Protein AF-A0A965CZ79-F1 (afdb_monomer_lite)

pLDDT: mean 95.41, std 4.19, range [76.38, 98.88]

Radius of gyration: 17.12 Å; chains: 1; bounding box: 46×36×46 Å

Sequence (162 aa):
MYFPGNYRWSAAFLSMLGTAQWGGTDLGEVHKIGSLLNAAAVKDDAAWFDACSTIAADVRALAQRWDAGCYRFAAAQAYLRACRYYQMAERFRTPKDAAALAAFRTSIECFHRYVALSDVNIEIVEVPYESASLPAYFVRAQNSAARRAPCVVFFDGLDITK

Foldseek 3Di:
DLDPPDPPVVVLLVVQVVCCVVLQAPPVLSVQLSVQCVPDPDNDLQSQLVSLLVSLVVLQVVLVVCVVVVVLQSSLSSLSNSLSSLLRNLQPDPPRDPSSVVSNVSSVVSNVSSCVRDPFVKDFDWDDDDPGTDTDIDGDDPPDPDPDDDDDDDDDDPRDDD

Structure (mmCIF, N/CA/C/O backbone):
data_AF-A0A965CZ79-F1
#
_entry.id   AF-A0A965CZ79-F1
#
loop_
_atom_site.group_PDB
_atom_site.id
_atom_site.type_symbol
_atom_site.label_atom_id
_atom_site.label_alt_id
_atom_site.label_comp_id
_atom_site.label_asym_id
_atom_site.label_entity_id
_atom_site.label_seq_id
_atom_site.pdbx_PDB_ins_code
_atom_site.Cartn_x
_atom_site.Cartn_y
_atom_site.Cartn_z
_atom_site.occupancy
_atom_site.B_iso_or_equiv
_atom_site.auth_seq_id
_atom_site.auth_comp_id
_atom_site.auth_asym_id
_atom_site.auth_atom_id
_atom_site.pdbx_PDB_model_num
ATOM 1 N N . MET A 1 1 ? 20.129 12.335 -4.081 1.00 76.38 1 MET A N 1
ATOM 2 C CA . MET A 1 1 ? 18.944 11.729 -4.733 1.00 76.38 1 MET A CA 1
ATOM 3 C C . MET A 1 1 ? 19.193 10.229 -4.824 1.00 76.38 1 MET A C 1
ATOM 5 O O . MET A 1 1 ? 20.306 9.886 -5.195 1.00 76.38 1 MET A O 1
ATOM 9 N N . TYR A 1 2 ? 18.244 9.361 -4.451 1.00 89.69 2 TYR A N 1
ATOM 10 C CA . TYR A 1 2 ? 18.462 7.898 -4.441 1.00 89.69 2 TYR A CA 1
ATOM 11 C C . TYR A 1 2 ? 18.674 7.315 -5.847 1.00 89.69 2 TYR A C 1
ATOM 13 O O . TYR A 1 2 ? 19.492 6.422 -6.024 1.00 89.69 2 TYR A O 1
ATOM 21 N N . PHE A 1 3 ? 17.994 7.878 -6.846 1.00 92.69 3 PHE A N 1
ATOM 22 C CA . PHE A 1 3 ? 18.132 7.533 -8.259 1.00 92.69 3 PHE A CA 1
ATOM 23 C C . PHE A 1 3 ? 18.487 8.805 -9.046 1.00 92.69 3 PHE A C 1
ATOM 25 O O . PHE A 1 3 ? 17.587 9.558 -9.433 1.00 92.69 3 PHE A O 1
ATOM 32 N N . PRO A 1 4 ? 19.787 9.112 -9.233 1.00 90.12 4 PRO A N 1
ATOM 33 C CA . PRO A 1 4 ? 20.222 10.268 -10.015 1.00 90.12 4 PRO A CA 1
ATOM 34 C C . PRO A 1 4 ? 19.610 10.252 -11.422 1.00 90.12 4 PRO A C 1
ATOM 36 O O . PRO A 1 4 ? 19.571 9.213 -12.072 1.00 90.12 4 PRO A O 1
ATOM 39 N N . GLY A 1 5 ? 19.098 11.396 -11.881 1.00 90.38 5 GLY A N 1
ATOM 40 C CA . GLY A 1 5 ? 18.416 11.509 -13.177 1.00 90.38 5 GLY A CA 1
ATOM 41 C C . GLY A 1 5 ? 16.952 11.047 -13.185 1.00 90.38 5 GLY A C 1
ATOM 42 O O . GLY A 1 5 ? 16.243 11.339 -14.141 1.00 90.38 5 GLY A O 1
ATOM 43 N N . ASN A 1 6 ? 16.459 10.414 -12.113 1.00 91.88 6 ASN A N 1
ATOM 44 C CA . ASN A 1 6 ? 15.052 10.038 -11.973 1.00 91.88 6 ASN A CA 1
ATOM 45 C C . ASN A 1 6 ? 14.460 10.594 -10.666 1.00 91.88 6 ASN A C 1
ATOM 47 O O . ASN A 1 6 ? 14.389 9.934 -9.621 1.00 91.88 6 ASN A O 1
ATOM 51 N N . TYR A 1 7 ? 14.034 11.859 -10.735 1.00 93.56 7 TYR A N 1
ATOM 52 C CA . TYR A 1 7 ? 13.429 12.568 -9.605 1.00 93.56 7 TYR A CA 1
ATOM 53 C C . TYR A 1 7 ? 12.168 11.869 -9.087 1.00 93.56 7 TYR A C 1
ATOM 55 O O . TYR A 1 7 ? 12.024 11.707 -7.877 1.00 93.56 7 TYR A O 1
ATOM 63 N N . ARG A 1 8 ? 11.286 11.407 -9.987 1.00 93.38 8 ARG A N 1
ATOM 64 C CA . ARG A 1 8 ? 10.019 10.750 -9.624 1.00 93.38 8 ARG A CA 1
ATOM 65 C C . ARG A 1 8 ? 10.270 9.518 -8.761 1.00 93.38 8 ARG A C 1
ATOM 67 O O . ARG A 1 8 ? 9.681 9.400 -7.688 1.00 93.38 8 ARG A O 1
ATOM 74 N N . TRP A 1 9 ? 11.194 8.656 -9.179 1.00 95.25 9 TRP A N 1
ATOM 75 C CA . TRP A 1 9 ? 11.585 7.481 -8.400 1.00 95.25 9 TRP A CA 1
ATOM 76 C C . TRP A 1 9 ? 12.183 7.862 -7.061 1.00 95.25 9 TRP A C 1
ATOM 78 O O . TRP A 1 9 ? 11.803 7.309 -6.038 1.00 95.25 9 TRP A O 1
ATOM 88 N N . SER A 1 10 ? 13.089 8.838 -7.044 1.00 96.00 10 SER A N 1
ATOM 89 C CA . SER A 1 10 ? 13.709 9.282 -5.799 1.00 96.00 10 SER A CA 1
ATOM 90 C C . SER A 1 10 ? 12.694 9.844 -4.804 1.00 96.00 10 SER A C 1
ATOM 92 O O . SER A 1 10 ? 12.795 9.555 -3.614 1.00 96.00 10 SER A O 1
ATOM 94 N N . ALA A 1 11 ? 11.711 10.612 -5.275 1.00 95.56 11 ALA A N 1
ATOM 95 C CA . ALA A 1 11 ? 10.638 11.150 -4.448 1.00 95.56 11 ALA A CA 1
ATOM 96 C C . ALA A 1 11 ? 9.725 10.037 -3.907 1.00 95.56 11 ALA A C 1
ATOM 98 O O . ALA A 1 11 ? 9.434 10.012 -2.713 1.00 95.56 11 ALA A O 1
ATOM 99 N N . ALA A 1 12 ? 9.328 9.073 -4.744 1.00 95.94 12 ALA A N 1
ATOM 100 C CA . ALA A 1 12 ? 8.527 7.931 -4.298 1.00 95.94 12 ALA A CA 1
ATOM 101 C C . ALA A 1 12 ? 9.298 7.011 -3.337 1.00 95.94 12 ALA A C 1
ATOM 103 O O . ALA A 1 12 ? 8.742 6.536 -2.350 1.00 95.94 12 ALA A O 1
ATOM 104 N N . PHE A 1 13 ? 10.595 6.812 -3.567 1.00 97.00 13 PHE A N 1
ATOM 105 C CA . PHE A 1 13 ? 11.455 6.033 -2.680 1.00 97.00 13 PHE A CA 1
ATOM 106 C C . PHE A 1 13 ? 11.615 6.705 -1.313 1.00 97.00 13 PHE A C 1
ATOM 108 O O . PHE A 1 13 ? 11.471 6.054 -0.281 1.00 97.00 13 PHE A O 1
ATOM 115 N N . LEU A 1 14 ? 11.822 8.025 -1.293 1.00 96.69 14 LEU A N 1
ATOM 116 C CA . LEU A 1 14 ? 11.801 8.822 -0.064 1.00 96.69 14 LEU A CA 1
ATOM 117 C C . LEU A 1 14 ? 10.446 8.749 0.647 1.00 96.69 14 LEU A C 1
ATOM 119 O O . LEU A 1 14 ? 10.417 8.640 1.869 1.00 96.69 14 LEU A O 1
ATOM 123 N N . SER A 1 15 ? 9.336 8.769 -0.098 1.00 95.19 15 SER A N 1
ATOM 124 C CA . SER A 1 15 ? 7.995 8.601 0.473 1.00 95.19 15 SER A CA 1
ATOM 125 C C . SER A 1 15 ? 7.844 7.246 1.167 1.00 95.19 15 SER A C 1
ATOM 127 O O . SER A 1 15 ? 7.359 7.208 2.295 1.00 95.19 15 SER A O 1
ATOM 129 N N . MET A 1 16 ? 8.313 6.152 0.553 1.00 96.88 16 MET A N 1
ATOM 130 C CA . MET A 1 16 ? 8.338 4.836 1.202 1.00 96.88 16 MET A CA 1
ATOM 131 C C . MET A 1 16 ? 9.158 4.877 2.495 1.00 96.88 16 MET A C 1
ATOM 133 O O . MET A 1 16 ? 8.626 4.578 3.560 1.00 96.88 16 MET A O 1
ATOM 137 N N . LEU A 1 17 ? 10.408 5.348 2.439 1.00 96.81 17 LEU A N 1
ATOM 138 C CA . LEU A 1 17 ? 11.265 5.466 3.626 1.00 96.81 17 LEU A CA 1
ATOM 139 C C . LEU A 1 17 ? 10.609 6.285 4.749 1.00 96.81 17 LEU A C 1
ATOM 141 O O . LEU A 1 17 ? 10.652 5.885 5.911 1.00 96.81 17 LEU A O 1
ATOM 145 N N . GLY A 1 18 ? 9.960 7.401 4.409 1.00 96.19 18 GLY A N 1
ATOM 146 C CA . GLY A 1 18 ? 9.284 8.272 5.372 1.00 96.19 18 GLY A CA 1
ATOM 147 C C . GLY A 1 18 ? 8.112 7.603 6.097 1.00 96.19 18 GLY A C 1
ATOM 148 O O . GLY A 1 18 ? 7.831 7.952 7.246 1.00 96.19 18 GLY A O 1
ATOM 149 N N . THR A 1 19 ? 7.463 6.618 5.469 1.00 95.25 19 THR A N 1
ATOM 150 C CA . THR A 1 19 ? 6.362 5.850 6.075 1.00 95.25 19 THR A CA 1
ATOM 151 C C . THR A 1 19 ? 6.821 4.686 6.953 1.00 95.25 19 THR A C 1
ATOM 153 O O . THR A 1 19 ? 6.003 4.139 7.693 1.00 95.25 19 THR A O 1
ATOM 156 N N . ALA A 1 20 ? 8.110 4.326 6.933 1.00 95.69 20 ALA A N 1
ATOM 157 C CA . ALA A 1 20 ? 8.615 3.171 7.675 1.00 95.69 20 ALA A CA 1
ATOM 158 C C . ALA A 1 20 ? 8.417 3.301 9.193 1.00 95.69 20 ALA A C 1
ATOM 160 O O . ALA A 1 20 ? 7.978 2.362 9.849 1.00 95.69 20 ALA A O 1
ATOM 161 N N . GLN A 1 21 ? 8.643 4.499 9.740 1.00 94.06 21 GLN A N 1
ATOM 162 C CA . GLN A 1 21 ? 8.443 4.791 11.167 1.00 94.06 21 GLN A CA 1
ATOM 163 C C . GLN A 1 21 ? 6.984 4.621 11.636 1.00 94.06 21 GLN A C 1
ATOM 165 O O . GLN A 1 21 ? 6.737 4.454 12.825 1.00 94.06 21 GLN A O 1
ATOM 170 N N . TRP A 1 22 ? 6.026 4.646 10.703 1.00 92.81 22 TRP A N 1
ATOM 171 C CA . TRP A 1 22 ? 4.591 4.503 10.964 1.00 92.81 22 TRP A CA 1
ATOM 172 C C . TRP A 1 22 ? 4.055 3.114 10.582 1.00 92.81 22 TRP A C 1
ATOM 174 O O . TRP A 1 22 ? 2.845 2.909 10.554 1.00 92.81 22 TRP A O 1
ATOM 184 N N . GLY A 1 23 ? 4.934 2.162 10.247 1.00 93.56 23 GLY A N 1
ATOM 185 C CA . GLY A 1 23 ? 4.555 0.801 9.849 1.00 93.56 23 GLY A CA 1
ATOM 186 C C . GLY A 1 23 ? 4.046 0.665 8.409 1.00 93.56 23 GLY A C 1
ATOM 187 O O . GLY A 1 23 ? 3.657 -0.428 8.005 1.00 93.56 23 GLY A O 1
ATOM 188 N N . GLY A 1 24 ? 4.075 1.739 7.609 1.00 94.06 24 GLY A N 1
ATOM 189 C CA . GLY A 1 24 ? 3.645 1.702 6.206 1.00 94.06 24 GLY A CA 1
ATOM 190 C C . GLY A 1 24 ? 4.588 0.911 5.295 1.00 94.06 24 GLY A C 1
ATOM 191 O O . GLY A 1 24 ? 4.167 0.415 4.257 1.00 94.06 24 GLY A O 1
ATOM 192 N N . THR A 1 25 ? 5.853 0.759 5.691 1.00 97.81 25 THR A N 1
ATOM 193 C CA . THR A 1 25 ? 6.885 -0.019 4.987 1.00 97.81 25 THR A CA 1
ATOM 194 C C . THR A 1 25 ? 7.926 -0.536 5.979 1.00 97.81 25 THR A C 1
ATOM 196 O O . THR A 1 25 ? 8.040 -0.005 7.079 1.00 97.81 25 THR A O 1
ATOM 199 N N . ASP A 1 26 ? 8.751 -1.497 5.575 1.00 98.12 26 ASP A N 1
ATOM 200 C CA . ASP A 1 26 ? 9.963 -1.899 6.295 1.00 98.12 26 ASP A CA 1
ATOM 201 C C . ASP A 1 26 ? 11.225 -1.435 5.546 1.00 98.12 26 ASP A C 1
ATOM 203 O O . ASP A 1 26 ? 11.265 -1.430 4.313 1.00 98.12 26 ASP A O 1
ATOM 207 N N . LEU A 1 27 ? 12.272 -1.037 6.277 1.00 97.69 27 LEU A N 1
ATOM 208 C CA . LEU A 1 27 ? 13.508 -0.522 5.671 1.00 97.69 27 LEU A CA 1
ATOM 209 C C . LEU A 1 27 ? 14.260 -1.591 4.867 1.00 97.69 27 LEU A C 1
ATOM 211 O O . LEU A 1 27 ? 14.831 -1.275 3.822 1.00 97.69 27 LEU A O 1
ATOM 215 N N . GLY A 1 28 ? 14.249 -2.845 5.319 1.00 98.06 28 GLY A N 1
ATOM 216 C CA . GLY A 1 28 ? 14.851 -3.965 4.600 1.00 98.06 28 GLY A CA 1
ATOM 217 C C . GLY A 1 28 ? 14.076 -4.307 3.329 1.00 98.06 28 GLY A C 1
ATOM 218 O O . GLY A 1 28 ? 14.678 -4.540 2.282 1.00 98.06 28 GLY A O 1
ATOM 219 N N . GLU A 1 29 ? 12.745 -4.280 3.387 1.00 98.56 29 GLU A N 1
ATOM 220 C CA . GLU A 1 29 ? 11.868 -4.449 2.219 1.00 98.56 29 GLU A CA 1
ATOM 221 C C . GLU A 1 29 ? 12.079 -3.316 1.189 1.00 98.56 29 GLU A C 1
ATOM 223 O O . GLU A 1 29 ? 12.272 -3.590 0.004 1.00 98.56 29 GLU A O 1
ATOM 228 N N . VAL A 1 30 ? 12.163 -2.053 1.624 1.00 98.31 30 VAL A N 1
ATOM 229 C CA . VAL A 1 30 ? 12.466 -0.907 0.739 1.00 98.31 30 VAL A CA 1
ATOM 230 C C . VAL A 1 30 ? 13.884 -0.993 0.163 1.00 98.31 30 VAL A C 1
ATOM 232 O O . VAL A 1 30 ? 14.089 -0.713 -1.020 1.00 98.31 30 VAL A O 1
ATOM 235 N N . HIS A 1 31 ? 14.866 -1.434 0.954 1.00 98.06 31 HIS A N 1
ATOM 236 C CA . HIS A 1 31 ? 16.216 -1.692 0.457 1.00 98.06 31 HIS A CA 1
ATOM 237 C C . HIS A 1 31 ? 16.216 -2.752 -0.655 1.00 98.06 31 HIS A C 1
ATOM 239 O O . HIS A 1 31 ? 16.861 -2.545 -1.682 1.00 98.06 31 HIS A O 1
ATOM 245 N N . LYS A 1 32 ? 15.451 -3.844 -0.506 1.00 98.56 32 LYS A N 1
ATOM 246 C CA . LYS A 1 32 ? 15.302 -4.864 -1.560 1.00 98.56 32 LYS A CA 1
ATOM 247 C C . LYS A 1 32 ? 14.715 -4.280 -2.844 1.00 98.56 32 LYS A C 1
ATOM 249 O O . LYS A 1 32 ? 15.257 -4.559 -3.910 1.00 98.56 32 LYS A O 1
ATOM 254 N N . ILE A 1 33 ? 13.685 -3.428 -2.754 1.00 98.44 33 ILE A N 1
ATOM 255 C CA . ILE A 1 33 ? 13.153 -2.699 -3.923 1.00 98.44 33 ILE A CA 1
ATOM 256 C C . ILE A 1 33 ? 14.275 -1.895 -4.592 1.00 98.44 33 ILE A C 1
ATOM 258 O O . ILE A 1 33 ? 14.487 -2.009 -5.795 1.00 98.44 33 ILE A O 1
ATOM 262 N N . GLY A 1 34 ? 15.039 -1.120 -3.817 1.00 97.69 34 GLY A N 1
ATOM 263 C CA . GLY A 1 34 ? 16.154 -0.328 -4.344 1.00 97.69 34 GLY A CA 1
ATOM 264 C C . GLY A 1 34 ? 17.227 -1.177 -5.032 1.00 97.69 34 GLY A C 1
ATOM 265 O O . GLY A 1 34 ? 17.713 -0.809 -6.101 1.00 97.69 34 GLY A O 1
ATOM 266 N N . SER A 1 35 ? 17.557 -2.337 -4.465 1.00 97.69 35 SER A N 1
ATOM 267 C CA . SER A 1 35 ? 18.509 -3.290 -5.045 1.00 97.69 35 SER A CA 1
ATOM 268 C C . SER A 1 35 ? 18.009 -3.885 -6.365 1.00 97.69 35 SER A C 1
ATOM 270 O O . SER A 1 35 ? 18.780 -3.941 -7.324 1.00 97.69 35 SER A O 1
ATOM 272 N N . LEU A 1 36 ? 16.723 -4.245 -6.461 1.00 97.88 36 LEU A N 1
ATOM 273 C CA . LEU A 1 36 ? 16.098 -4.697 -7.713 1.00 97.88 36 LEU A CA 1
ATOM 274 C C . LEU A 1 36 ? 16.157 -3.608 -8.796 1.00 97.88 36 LEU A C 1
ATOM 276 O O . LEU A 1 36 ? 16.576 -3.875 -9.920 1.00 97.88 36 LEU A O 1
ATOM 280 N N . LEU A 1 37 ? 15.831 -2.360 -8.448 1.00 97.00 37 LEU A N 1
ATOM 281 C CA . LEU A 1 37 ? 15.901 -1.219 -9.374 1.00 97.00 37 LEU A CA 1
ATOM 282 C C . LEU A 1 37 ? 17.331 -0.884 -9.810 1.00 97.00 37 LEU A C 1
ATOM 284 O O . LEU A 1 37 ? 17.571 -0.422 -10.931 1.00 97.00 37 LEU A O 1
ATOM 288 N N . ASN A 1 38 ? 18.306 -1.099 -8.929 1.00 94.69 38 ASN A N 1
ATOM 289 C CA . ASN A 1 38 ? 19.710 -0.909 -9.261 1.00 94.69 38 ASN A CA 1
ATOM 290 C C . ASN A 1 38 ? 20.207 -1.964 -10.248 1.00 94.69 38 ASN A C 1
ATOM 292 O O . ASN A 1 38 ? 20.898 -1.586 -11.194 1.00 94.69 38 ASN A O 1
ATOM 296 N N . ALA A 1 39 ? 19.803 -3.222 -10.059 1.00 95.00 39 ALA A N 1
ATOM 297 C CA . ALA A 1 39 ? 20.146 -4.349 -10.924 1.00 95.00 39 ALA A CA 1
ATOM 298 C C . ALA A 1 39 ? 19.368 -4.384 -12.255 1.00 95.00 39 ALA A C 1
ATOM 300 O O . ALA A 1 39 ? 19.783 -5.083 -13.177 1.00 95.00 39 ALA A O 1
ATOM 301 N N . ALA A 1 40 ? 18.258 -3.648 -12.372 1.00 94.38 40 ALA A N 1
ATOM 302 C CA . ALA A 1 40 ? 17.462 -3.597 -13.594 1.00 94.38 40 ALA A CA 1
ATOM 303 C C . ALA A 1 40 ? 18.284 -3.081 -14.791 1.00 94.38 40 ALA A C 1
ATOM 305 O O . ALA A 1 40 ? 18.899 -2.012 -14.726 1.00 94.38 40 ALA A O 1
ATOM 306 N N . ALA A 1 41 ? 18.256 -3.837 -15.895 1.00 90.12 41 ALA A N 1
ATOM 307 C CA . ALA A 1 41 ? 18.964 -3.495 -17.130 1.00 90.12 41 ALA A CA 1
ATOM 308 C C . ALA A 1 41 ? 18.420 -2.209 -17.773 1.00 90.12 41 ALA A C 1
ATOM 310 O O . ALA A 1 41 ? 19.183 -1.393 -18.286 1.00 90.12 41 ALA A O 1
ATOM 311 N N . VAL A 1 42 ? 17.099 -2.021 -17.703 1.00 91.00 42 VAL A N 1
ATOM 312 C CA . VAL A 1 42 ? 16.398 -0.808 -18.129 1.00 91.00 42 VAL A CA 1
ATOM 313 C C . VAL A 1 42 ? 15.769 -0.173 -16.893 1.00 91.00 42 VAL A C 1
ATOM 315 O O . VAL A 1 42 ? 15.129 -0.855 -16.099 1.00 91.00 42 VAL A O 1
ATOM 318 N N . LYS A 1 43 ? 15.982 1.132 -16.701 1.00 91.62 43 LYS A N 1
ATOM 319 C CA . LYS A 1 43 ? 15.491 1.887 -15.537 1.00 91.62 43 LYS A CA 1
ATOM 320 C C . LYS A 1 43 ? 14.253 2.706 -15.910 1.00 91.62 43 LYS A C 1
ATOM 322 O O . LYS A 1 43 ? 14.295 3.935 -15.904 1.00 91.62 43 LYS A O 1
ATOM 327 N N . ASP A 1 44 ? 13.183 2.009 -16.276 1.00 94.62 44 ASP A N 1
ATOM 328 C CA . ASP A 1 44 ? 11.904 2.576 -16.710 1.00 94.62 44 ASP A CA 1
ATOM 329 C C . ASP A 1 44 ? 10.736 2.178 -15.790 1.00 94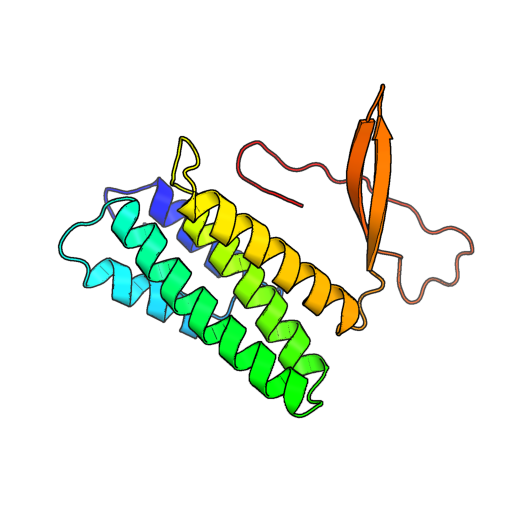.62 44 ASP A C 1
ATOM 331 O O . ASP A 1 44 ? 10.872 1.361 -14.877 1.00 94.62 44 ASP A O 1
ATOM 335 N N . ASP A 1 45 ? 9.563 2.771 -16.005 1.00 95.19 45 ASP A N 1
ATOM 336 C CA . ASP A 1 45 ? 8.403 2.573 -15.127 1.00 95.19 45 ASP A CA 1
ATOM 337 C C . ASP A 1 45 ? 7.917 1.104 -15.070 1.00 95.19 45 ASP A C 1
ATOM 339 O O . ASP A 1 45 ? 7.215 0.735 -14.125 1.00 95.19 45 ASP A O 1
ATOM 343 N N . ALA A 1 46 ? 8.323 0.246 -16.018 1.00 96.44 46 ALA A N 1
ATOM 344 C CA . ALA A 1 46 ? 8.106 -1.198 -15.935 1.00 96.44 46 ALA A CA 1
ATOM 345 C C . ALA A 1 46 ? 9.011 -1.835 -14.870 1.00 96.44 46 ALA A C 1
ATOM 347 O O . ALA A 1 46 ? 8.503 -2.523 -13.987 1.00 96.44 46 ALA A O 1
ATOM 348 N N . ALA A 1 47 ? 10.308 -1.512 -14.859 1.00 97.31 47 ALA A N 1
ATOM 349 C CA . ALA A 1 47 ? 11.219 -1.958 -13.803 1.00 97.31 47 ALA A CA 1
ATOM 350 C C . ALA A 1 47 ? 10.771 -1.497 -12.403 1.00 97.31 47 ALA A C 1
ATOM 352 O O . ALA A 1 47 ? 10.888 -2.253 -11.435 1.00 97.31 47 ALA A O 1
ATOM 353 N N . TRP A 1 48 ? 10.216 -0.283 -12.289 1.00 98.12 48 TRP A N 1
ATOM 354 C CA . TRP A 1 48 ? 9.594 0.192 -11.046 1.00 98.12 48 TRP A CA 1
ATOM 355 C C . TRP A 1 48 ? 8.420 -0.684 -10.612 1.00 98.12 48 TRP A C 1
ATOM 357 O O . TRP A 1 48 ? 8.389 -1.170 -9.476 1.00 98.12 48 TRP A O 1
ATOM 367 N N . PHE A 1 49 ? 7.466 -0.892 -11.521 1.00 98.38 49 PHE A N 1
ATOM 368 C CA . PHE A 1 49 ? 6.287 -1.706 -11.256 1.00 98.38 49 PHE A CA 1
ATOM 369 C C . PHE A 1 49 ? 6.670 -3.125 -10.828 1.00 98.38 49 PHE A C 1
ATOM 371 O O . PHE A 1 49 ? 6.140 -3.615 -9.829 1.00 98.38 49 PHE A O 1
ATOM 378 N N . ASP A 1 50 ? 7.613 -3.756 -11.526 1.00 98.38 50 ASP A N 1
ATOM 379 C CA . ASP A 1 50 ? 8.041 -5.130 -11.262 1.00 98.38 50 ASP A CA 1
ATOM 380 C C . ASP A 1 50 ? 8.749 -5.254 -9.908 1.00 98.38 50 ASP A C 1
ATOM 382 O O . ASP A 1 50 ? 8.423 -6.144 -9.116 1.00 98.38 50 ASP A O 1
ATOM 386 N N . ALA A 1 51 ? 9.669 -4.337 -9.588 1.00 98.62 51 ALA A N 1
ATOM 387 C CA . ALA A 1 51 ? 10.388 -4.348 -8.315 1.00 98.62 51 ALA A CA 1
ATOM 388 C C . ALA A 1 51 ? 9.439 -4.176 -7.119 1.00 98.62 51 ALA A C 1
ATOM 390 O O . ALA A 1 51 ? 9.501 -4.943 -6.154 1.00 98.62 51 ALA A O 1
ATOM 391 N N . CYS A 1 52 ? 8.530 -3.200 -7.185 1.00 98.69 52 CYS A N 1
ATOM 392 C CA . CYS A 1 52 ? 7.541 -2.980 -6.133 1.00 98.69 52 CYS A CA 1
ATOM 393 C C . CYS A 1 52 ? 6.530 -4.133 -6.048 1.00 98.69 52 CYS A C 1
ATOM 395 O O . CYS A 1 52 ? 6.231 -4.577 -4.942 1.00 98.69 52 CYS A O 1
ATOM 397 N N . SER A 1 53 ? 6.037 -4.651 -7.179 1.00 98.75 53 SER A N 1
ATOM 398 C CA . SER A 1 53 ? 5.069 -5.761 -7.207 1.00 98.75 53 SER A CA 1
ATOM 399 C C . SER A 1 53 ? 5.652 -7.056 -6.653 1.00 98.75 53 SER A C 1
ATOM 401 O O . SER A 1 53 ? 4.953 -7.777 -5.944 1.00 98.75 53 SER A O 1
ATOM 403 N N . THR A 1 54 ? 6.930 -7.329 -6.929 1.00 98.75 54 THR A N 1
ATOM 404 C CA . THR A 1 54 ? 7.647 -8.494 -6.388 1.00 98.75 54 THR A CA 1
ATOM 405 C C . THR A 1 54 ? 7.651 -8.450 -4.862 1.00 98.75 54 THR A C 1
ATOM 407 O O . THR A 1 54 ? 7.182 -9.379 -4.207 1.00 98.75 54 THR A O 1
ATOM 410 N N . ILE A 1 55 ? 8.084 -7.326 -4.283 1.00 98.88 55 ILE A N 1
ATOM 411 C CA . ILE A 1 55 ? 8.121 -7.168 -2.825 1.00 98.88 55 ILE A CA 1
ATOM 412 C C . ILE A 1 55 ? 6.708 -7.125 -2.227 1.00 98.88 55 ILE A C 1
ATOM 414 O O . ILE A 1 55 ? 6.471 -7.725 -1.181 1.00 98.88 55 ILE A O 1
ATOM 418 N N . ALA A 1 56 ? 5.739 -6.499 -2.899 1.00 98.88 56 ALA A N 1
ATOM 419 C CA . ALA A 1 56 ? 4.344 -6.501 -2.462 1.00 98.88 56 ALA A CA 1
ATOM 420 C C . ALA A 1 56 ? 3.765 -7.923 -2.369 1.00 98.88 56 ALA A C 1
ATOM 422 O O . ALA A 1 56 ? 3.115 -8.260 -1.377 1.00 98.88 56 ALA A O 1
ATOM 423 N N . ALA A 1 57 ? 4.027 -8.762 -3.376 1.00 98.88 57 ALA A N 1
ATOM 424 C CA . ALA A 1 57 ? 3.570 -10.146 -3.420 1.00 98.88 57 ALA A CA 1
ATOM 425 C C . ALA A 1 57 ? 4.218 -10.999 -2.320 1.00 98.88 57 ALA A C 1
ATOM 427 O O . ALA A 1 57 ? 3.507 -11.721 -1.617 1.00 98.88 57 ALA A O 1
ATOM 428 N N . ASP A 1 58 ? 5.528 -10.862 -2.108 1.00 98.81 58 ASP A N 1
ATOM 429 C CA . ASP A 1 58 ? 6.249 -11.569 -1.043 1.00 98.81 58 ASP A CA 1
ATOM 430 C C . ASP A 1 58 ? 5.702 -11.219 0.348 1.00 98.81 58 ASP A C 1
ATOM 432 O O . ASP A 1 58 ? 5.454 -12.101 1.181 1.00 98.81 58 ASP A O 1
ATOM 436 N N . VAL A 1 59 ? 5.470 -9.927 0.599 1.00 98.88 59 VAL A N 1
ATOM 437 C CA . VAL A 1 59 ? 4.947 -9.435 1.880 1.00 98.88 59 VAL A CA 1
ATOM 438 C C . VAL A 1 59 ? 3.479 -9.829 2.064 1.00 98.88 59 VAL A C 1
ATOM 440 O O . VAL A 1 59 ? 3.092 -10.233 3.162 1.00 98.88 59 VAL A O 1
ATOM 443 N N . ARG A 1 60 ? 2.662 -9.817 1.001 1.00 98.88 60 ARG A N 1
ATOM 444 C CA . ARG A 1 60 ? 1.285 -10.342 1.039 1.00 98.88 60 ARG A CA 1
ATOM 445 C C . ARG A 1 60 ? 1.272 -11.831 1.378 1.00 98.88 60 ARG A C 1
ATOM 447 O O . ARG A 1 60 ? 0.489 -12.249 2.227 1.00 98.88 60 ARG A O 1
ATOM 454 N N . ALA A 1 61 ? 2.146 -12.626 0.764 1.00 98.88 61 ALA A N 1
ATOM 455 C CA . ALA A 1 61 ? 2.253 -14.053 1.055 1.00 98.88 61 ALA A CA 1
ATOM 456 C C . ALA A 1 61 ? 2.687 -14.303 2.509 1.00 98.88 61 ALA A C 1
ATOM 458 O O . ALA A 1 61 ? 2.188 -15.222 3.160 1.00 98.88 61 ALA A O 1
ATOM 459 N N . LEU A 1 62 ? 3.585 -13.475 3.053 1.00 98.62 62 LEU A N 1
ATOM 460 C CA . LEU A 1 62 ? 3.934 -13.503 4.475 1.00 98.62 62 LEU A CA 1
ATOM 461 C C . LEU A 1 62 ? 2.726 -13.182 5.365 1.00 98.62 62 LEU A C 1
ATOM 463 O O . LEU A 1 62 ? 2.477 -13.913 6.325 1.00 98.62 62 LEU A O 1
ATOM 467 N N . ALA A 1 63 ? 1.955 -12.149 5.016 1.00 98.75 63 ALA A N 1
ATOM 468 C CA . ALA A 1 63 ? 0.733 -11.784 5.726 1.00 98.75 63 ALA A CA 1
ATOM 469 C C . ALA A 1 63 ? -0.263 -12.950 5.762 1.00 98.75 63 ALA A C 1
ATOM 471 O O . ALA A 1 63 ? -0.740 -13.311 6.834 1.00 98.75 63 ALA A O 1
ATOM 472 N N . GLN A 1 64 ? -0.503 -13.595 4.618 1.00 98.81 64 GLN A N 1
ATOM 473 C CA . GLN A 1 64 ? -1.397 -14.750 4.493 1.00 98.81 64 GLN A CA 1
ATOM 474 C C . GLN A 1 64 ? -0.948 -15.940 5.348 1.00 98.81 64 GLN A C 1
ATOM 476 O O . GLN A 1 64 ? -1.782 -16.589 5.975 1.00 98.81 64 GLN A O 1
ATOM 481 N N . ARG A 1 65 ? 0.362 -16.218 5.423 1.00 98.75 65 ARG A N 1
ATOM 482 C CA . ARG A 1 65 ? 0.891 -17.280 6.299 1.00 98.75 65 ARG A CA 1
ATOM 483 C C . ARG A 1 65 ? 0.640 -16.981 7.774 1.00 98.75 65 ARG A C 1
ATOM 485 O O . ARG A 1 65 ? 0.237 -17.873 8.515 1.00 98.75 65 ARG A O 1
ATOM 492 N N . TRP A 1 66 ? 0.873 -15.744 8.207 1.00 98.56 66 TRP A N 1
ATOM 493 C CA . TRP A 1 66 ? 0.604 -15.340 9.588 1.00 98.56 66 TRP A CA 1
ATOM 494 C C . TRP A 1 66 ? -0.883 -15.345 9.918 1.00 98.56 66 TRP A C 1
ATOM 496 O O . TRP A 1 66 ? -1.256 -15.762 11.010 1.00 98.56 66 TRP A O 1
ATOM 506 N N . ASP A 1 67 ? -1.715 -14.934 8.969 1.00 98.44 67 ASP A N 1
ATOM 507 C CA . ASP A 1 67 ? -3.169 -14.937 9.085 1.00 98.44 67 ASP A CA 1
ATOM 508 C C . ASP A 1 67 ? -3.697 -16.367 9.278 1.00 98.44 67 ASP A C 1
ATOM 510 O O . ASP A 1 67 ? -4.381 -16.655 10.257 1.00 98.44 67 ASP A O 1
ATOM 514 N N . ALA A 1 68 ? -3.257 -17.300 8.426 1.00 98.38 68 ALA A N 1
ATOM 515 C CA . ALA A 1 68 ? -3.579 -18.723 8.546 1.00 98.38 68 ALA A CA 1
ATOM 516 C C . ALA A 1 68 ? -3.045 -19.360 9.844 1.00 98.38 68 ALA A C 1
ATOM 518 O O . ALA A 1 68 ? -3.642 -20.298 10.364 1.00 98.38 68 ALA A O 1
ATOM 519 N N . GLY A 1 69 ? -1.930 -18.847 10.374 1.00 98.12 69 GLY A N 1
ATOM 520 C CA . GLY A 1 69 ? -1.353 -19.256 11.656 1.00 98.12 69 GLY A CA 1
ATOM 521 C C . GLY A 1 69 ? -1.954 -18.560 12.883 1.00 98.12 69 GLY A C 1
ATOM 522 O O . GLY A 1 69 ? -1.414 -18.715 13.975 1.00 98.12 69 GLY A O 1
ATOM 523 N N . CYS A 1 70 ? -3.024 -17.773 12.728 1.00 96.75 70 CYS A N 1
ATOM 524 C CA . CYS A 1 70 ? -3.669 -17.000 13.798 1.00 96.75 70 CYS A CA 1
ATOM 525 C C . CYS A 1 70 ? -2.761 -15.951 14.480 1.00 96.75 70 CYS A C 1
ATOM 527 O O . CYS A 1 70 ? -3.061 -15.473 15.576 1.00 96.75 70 CYS A O 1
ATOM 529 N N . TYR A 1 71 ? -1.683 -15.515 13.823 1.00 98.19 71 TYR A N 1
ATOM 530 C CA . TYR A 1 71 ? -0.811 -14.432 14.286 1.00 98.19 71 TYR A CA 1
ATOM 531 C C . TYR A 1 71 ? -1.367 -13.067 13.863 1.00 98.19 71 TYR A C 1
ATOM 533 O O . TYR A 1 71 ? -0.763 -12.342 13.067 1.00 98.19 71 TYR A O 1
ATOM 541 N N . ARG A 1 72 ? -2.538 -12.720 14.410 1.00 97.69 72 ARG A N 1
ATOM 542 C CA . ARG A 1 72 ? -3.371 -11.568 14.015 1.00 97.69 72 ARG A CA 1
ATOM 543 C C . ARG A 1 72 ? -2.586 -10.269 13.787 1.00 97.69 72 ARG A C 1
ATOM 545 O O . ARG A 1 72 ? -2.668 -9.697 12.705 1.00 97.69 72 ARG A O 1
ATOM 552 N N . PHE A 1 73 ? -1.805 -9.810 14.768 1.00 97.25 73 PHE A N 1
ATOM 553 C CA . PHE A 1 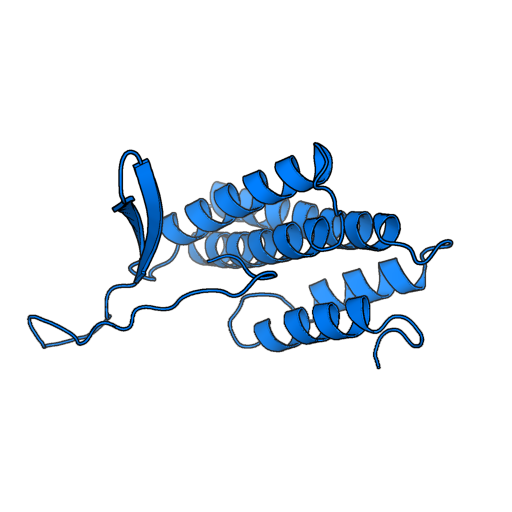73 ? -1.091 -8.528 14.658 1.00 97.25 73 PHE A CA 1
ATOM 554 C C . PHE A 1 73 ? 0.045 -8.548 13.637 1.00 97.25 73 PHE A C 1
ATOM 556 O O . PHE A 1 73 ? 0.228 -7.575 12.907 1.00 97.25 73 PHE A O 1
ATOM 563 N N . ALA A 1 74 ? 0.785 -9.655 13.552 1.00 97.94 74 ALA A N 1
ATOM 564 C CA . ALA A 1 74 ? 1.841 -9.807 12.558 1.00 97.94 74 ALA A CA 1
ATOM 565 C C . ALA A 1 74 ? 1.243 -9.780 11.143 1.00 97.94 74 ALA A C 1
ATOM 567 O O . ALA A 1 74 ? 1.710 -9.028 10.283 1.00 97.94 74 ALA A O 1
ATOM 568 N N . ALA A 1 75 ? 0.154 -10.527 10.934 1.00 98.62 75 ALA A N 1
ATOM 569 C CA . ALA A 1 75 ? -0.598 -10.534 9.685 1.00 98.62 75 ALA A CA 1
ATOM 570 C C . ALA A 1 75 ? -1.096 -9.132 9.314 1.00 98.62 75 ALA A C 1
ATOM 572 O O . ALA A 1 75 ? -0.823 -8.674 8.206 1.00 98.62 75 ALA A O 1
ATOM 573 N N . ALA A 1 76 ? -1.741 -8.420 10.248 1.00 98.50 76 ALA A N 1
ATOM 574 C CA . ALA A 1 76 ? -2.212 -7.052 10.035 1.00 98.50 76 ALA A CA 1
ATOM 575 C C . ALA A 1 76 ? -1.081 -6.142 9.527 1.00 98.50 76 ALA A C 1
ATOM 577 O O . ALA A 1 76 ? -1.209 -5.515 8.476 1.00 98.50 76 ALA A O 1
ATOM 578 N N . GLN A 1 77 ? 0.054 -6.115 10.229 1.00 98.12 77 GLN A N 1
ATOM 579 C CA . GLN A 1 77 ? 1.184 -5.260 9.859 1.00 98.12 77 GLN A CA 1
ATOM 580 C C . GLN A 1 77 ? 1.774 -5.624 8.490 1.00 98.12 77 GLN A C 1
ATOM 582 O O . GLN A 1 77 ? 2.141 -4.730 7.731 1.00 98.12 77 GLN A O 1
ATOM 587 N N . ALA A 1 78 ? 1.854 -6.910 8.131 1.00 98.69 78 ALA A N 1
ATOM 588 C CA . ALA A 1 78 ? 2.290 -7.298 6.787 1.00 98.69 78 ALA A CA 1
ATOM 589 C C . ALA A 1 78 ? 1.279 -6.901 5.703 1.00 98.69 78 ALA A C 1
ATOM 591 O O . ALA A 1 78 ? 1.691 -6.412 4.655 1.00 98.69 78 ALA A O 1
ATOM 592 N N . TYR A 1 79 ? -0.027 -7.029 5.948 1.00 98.88 79 TYR A N 1
ATOM 593 C CA . TYR A 1 79 ? -1.036 -6.558 4.998 1.00 98.88 79 TYR A CA 1
ATOM 594 C C . TYR A 1 79 ? -0.966 -5.041 4.772 1.00 98.88 79 TYR A C 1
ATOM 596 O O . TYR A 1 79 ? -1.084 -4.602 3.628 1.00 98.88 79 TYR A O 1
ATOM 604 N N . LEU A 1 80 ? -0.707 -4.244 5.815 1.00 98.62 80 LEU A N 1
ATOM 605 C CA . LEU A 1 80 ? -0.521 -2.795 5.67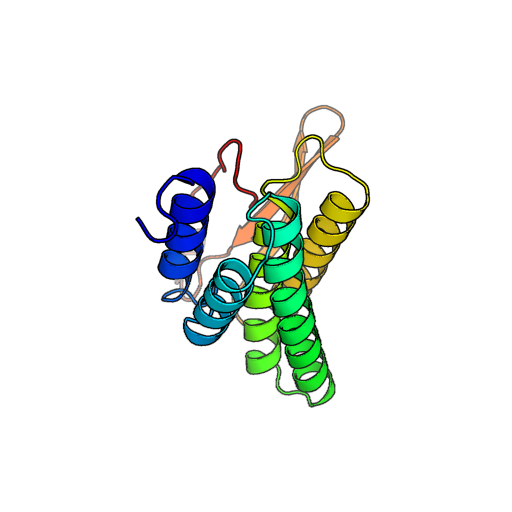5 1.00 98.62 80 LEU A CA 1
ATOM 606 C C . LEU A 1 80 ? 0.665 -2.460 4.756 1.00 98.62 80 LEU A C 1
ATOM 608 O O . LEU A 1 80 ? 0.523 -1.666 3.825 1.00 98.62 80 LEU A O 1
ATOM 612 N N . ARG A 1 81 ? 1.813 -3.116 4.962 1.00 98.69 81 ARG A N 1
ATOM 613 C CA . ARG A 1 81 ? 2.994 -2.927 4.104 1.00 98.69 81 ARG A CA 1
ATOM 614 C C . ARG A 1 81 ? 2.752 -3.407 2.675 1.00 98.69 81 ARG A C 1
ATOM 616 O O . ARG A 1 81 ? 3.064 -2.692 1.726 1.00 98.69 81 ARG A O 1
ATOM 623 N N . ALA A 1 82 ? 2.130 -4.575 2.502 1.00 98.88 82 ALA A N 1
ATOM 624 C CA . ALA A 1 82 ? 1.765 -5.096 1.185 1.00 98.88 82 ALA A CA 1
ATOM 625 C C . ALA A 1 82 ? 0.849 -4.126 0.423 1.00 98.88 82 ALA A C 1
ATOM 627 O O . ALA A 1 82 ? 1.095 -3.858 -0.752 1.00 98.88 82 ALA A O 1
ATOM 628 N N . CYS A 1 83 ? -0.161 -3.551 1.092 1.00 98.69 83 CYS A N 1
ATOM 629 C CA . CYS A 1 83 ? -0.999 -2.492 0.526 1.00 98.69 83 CYS A CA 1
ATOM 630 C C . CYS A 1 83 ? -0.135 -1.346 -0.014 1.00 98.69 83 CYS A C 1
ATOM 632 O O . CYS A 1 83 ? -0.227 -1.007 -1.198 1.00 98.69 83 CYS A O 1
ATOM 634 N N . ARG A 1 84 ? 0.768 -0.810 0.817 1.00 98.12 84 ARG A N 1
ATOM 635 C CA . ARG A 1 84 ? 1.628 0.303 0.417 1.00 98.12 84 ARG A CA 1
ATOM 636 C C . ARG A 1 84 ? 2.502 -0.039 -0.788 1.00 98.12 84 ARG A C 1
ATOM 638 O O . ARG A 1 84 ? 2.612 0.782 -1.696 1.00 98.12 84 ARG A O 1
ATOM 645 N N . TYR A 1 85 ? 3.093 -1.231 -0.844 1.00 98.69 85 TYR A N 1
ATOM 646 C CA . TYR A 1 85 ? 3.932 -1.626 -1.979 1.00 98.69 85 TYR A CA 1
ATOM 647 C C . TYR A 1 85 ? 3.145 -1.830 -3.273 1.00 98.69 85 TYR A C 1
ATOM 649 O O . TYR A 1 85 ? 3.640 -1.445 -4.330 1.00 98.69 85 TYR A O 1
ATOM 657 N N . TYR A 1 86 ? 1.912 -2.343 -3.215 1.00 98.69 86 TYR A N 1
ATOM 658 C CA . TYR A 1 86 ? 1.048 -2.409 -4.398 1.00 98.69 86 TYR A CA 1
ATOM 659 C C . TYR A 1 86 ? 0.639 -1.017 -4.901 1.00 98.69 86 TYR A C 1
ATOM 661 O O . TYR A 1 86 ? 0.671 -0.783 -6.109 1.00 98.69 86 TYR A O 1
ATOM 669 N N . GLN A 1 87 ? 0.331 -0.072 -4.002 1.00 97.62 87 GLN A N 1
ATOM 670 C CA . GLN A 1 87 ? 0.098 1.332 -4.376 1.00 97.62 87 GLN A CA 1
ATOM 671 C C . GLN A 1 87 ? 1.351 1.968 -4.995 1.00 97.62 87 GLN A C 1
ATOM 673 O O . GLN A 1 87 ? 1.270 2.732 -5.953 1.00 97.62 87 GLN A O 1
ATOM 678 N N . MET A 1 88 ? 2.538 1.657 -4.469 1.00 97.75 88 MET A N 1
ATOM 679 C CA . MET A 1 88 ? 3.785 2.148 -5.058 1.00 97.75 88 MET A CA 1
ATOM 680 C C . MET A 1 88 ? 4.068 1.515 -6.413 1.00 97.75 88 MET A C 1
ATOM 682 O O . MET A 1 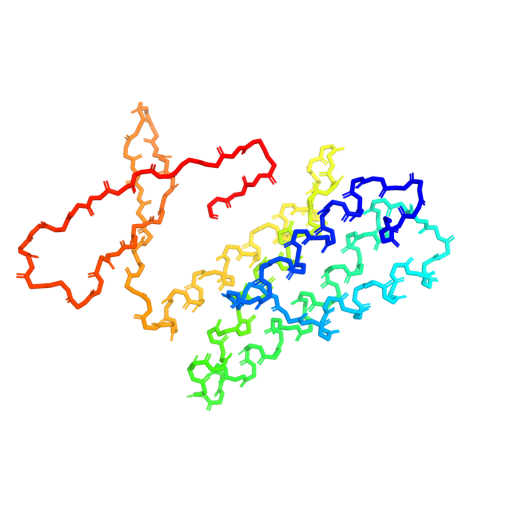88 ? 4.522 2.231 -7.300 1.00 97.75 88 MET A O 1
ATOM 686 N N . ALA A 1 89 ? 3.767 0.231 -6.609 1.00 98.06 89 ALA A N 1
ATOM 687 C CA . ALA A 1 89 ? 3.969 -0.442 -7.886 1.00 98.06 89 ALA A CA 1
ATOM 688 C C . ALA A 1 89 ? 3.200 0.251 -9.012 1.00 98.06 89 ALA A C 1
ATOM 690 O O . ALA A 1 89 ? 3.785 0.637 -10.023 1.00 98.06 89 ALA A O 1
ATOM 691 N N . GLU A 1 90 ? 1.899 0.468 -8.823 1.00 96.44 90 GLU A N 1
ATOM 692 C CA . GLU A 1 90 ? 1.030 1.022 -9.863 1.00 96.44 90 GLU A CA 1
ATOM 693 C C . GLU A 1 90 ? 1.269 2.520 -10.135 1.00 96.44 90 GLU A C 1
ATOM 695 O O . GLU A 1 90 ? 0.920 3.016 -11.211 1.00 96.44 90 GLU A O 1
ATOM 700 N N . ARG A 1 91 ? 1.919 3.225 -9.199 1.00 95.00 91 ARG A N 1
ATOM 701 C CA . ARG A 1 91 ? 2.071 4.688 -9.144 1.00 95.00 91 ARG A CA 1
ATOM 702 C C . ARG A 1 91 ? 2.434 5.349 -10.470 1.00 95.00 91 ARG A C 1
ATOM 704 O O . ARG A 1 91 ? 1.844 6.369 -10.816 1.00 95.00 91 ARG A O 1
ATOM 711 N N . PHE A 1 92 ? 3.405 4.801 -11.199 1.00 95.38 92 PHE A N 1
ATOM 712 C CA . PHE A 1 92 ? 3.946 5.431 -12.410 1.00 95.38 92 PHE A CA 1
ATOM 713 C C . PHE A 1 92 ? 3.353 4.920 -13.723 1.00 95.38 92 PHE A C 1
ATOM 715 O O . PHE A 1 92 ? 3.674 5.461 -14.779 1.00 95.38 92 PHE A O 1
ATOM 722 N N . ARG A 1 93 ? 2.440 3.946 -13.675 1.00 94.25 93 ARG A N 1
ATOM 723 C CA . ARG A 1 93 ? 1.737 3.459 -14.865 1.00 94.25 93 ARG A CA 1
ATOM 724 C C . ARG A 1 93 ? 0.588 4.405 -15.210 1.00 94.25 93 ARG A C 1
ATOM 726 O O . ARG A 1 93 ? -0.500 4.287 -14.652 1.00 94.25 93 ARG A O 1
ATOM 733 N N . THR A 1 94 ? 0.843 5.353 -16.109 1.00 90.75 94 THR A N 1
ATOM 734 C CA . THR A 1 94 ? -0.158 6.319 -16.585 1.00 90.75 94 THR A CA 1
ATOM 735 C C . THR A 1 94 ? -0.169 6.350 -18.120 1.00 90.75 94 THR A C 1
ATOM 737 O O . THR A 1 94 ? 0.878 6.625 -18.705 1.00 90.75 94 THR A O 1
ATOM 740 N N . PRO A 1 95 ? -1.320 6.115 -18.785 1.00 93.06 95 PRO A N 1
ATOM 741 C CA . PRO A 1 95 ? -2.621 5.754 -18.207 1.00 93.06 95 PRO A CA 1
ATOM 742 C C . PRO A 1 95 ? -2.589 4.401 -17.476 1.00 93.06 95 PRO A C 1
ATOM 744 O O . PRO A 1 95 ? -1.746 3.553 -17.761 1.00 93.06 95 PRO A O 1
ATOM 747 N N . LYS A 1 96 ? -3.498 4.217 -16.508 1.00 93.75 96 LYS A N 1
ATOM 748 C CA . LYS A 1 96 ? -3.592 2.976 -15.727 1.00 93.75 96 LYS A CA 1
ATOM 749 C C . LYS A 1 96 ? -4.055 1.848 -16.639 1.00 93.75 96 LYS A C 1
ATOM 751 O O . LYS A 1 96 ? -5.137 1.915 -17.217 1.00 93.75 96 LYS A O 1
ATOM 756 N N . ASP A 1 97 ? -3.238 0.814 -16.756 1.00 96.81 97 ASP A N 1
ATOM 757 C CA . ASP A 1 97 ? -3.566 -0.390 -17.504 1.00 96.81 97 ASP A CA 1
ATOM 758 C C . ASP A 1 97 ? -4.143 -1.482 -16.590 1.00 96.81 97 ASP A C 1
ATOM 760 O O . ASP A 1 97 ? -4.298 -1.304 -15.379 1.00 96.81 97 ASP A O 1
ATOM 764 N N . ALA A 1 98 ? -4.480 -2.638 -17.166 1.00 98.12 98 ALA A N 1
ATOM 765 C CA . ALA A 1 98 ? -5.103 -3.728 -16.418 1.00 98.12 98 ALA A CA 1
ATOM 766 C C . ALA A 1 98 ? -4.236 -4.206 -15.235 1.00 98.12 98 ALA A C 1
ATOM 768 O O . ALA A 1 98 ? -4.778 -4.529 -14.176 1.00 98.12 98 ALA A O 1
ATOM 769 N N . ALA A 1 99 ? -2.908 -4.208 -15.401 1.00 98.00 99 ALA A N 1
ATOM 770 C CA . ALA A 1 99 ? -1.953 -4.578 -14.362 1.00 98.00 99 ALA A CA 1
ATOM 771 C C . ALA A 1 99 ? -1.924 -3.554 -13.217 1.00 98.00 99 ALA A C 1
ATOM 773 O O . ALA A 1 99 ? -2.037 -3.941 -12.052 1.00 98.00 99 ALA A O 1
ATOM 774 N N . ALA A 1 100 ? -1.859 -2.255 -13.532 1.00 97.56 100 ALA A N 1
ATOM 775 C CA . ALA A 1 100 ? -1.942 -1.187 -12.537 1.00 97.56 100 ALA A CA 1
ATOM 776 C C . ALA A 1 100 ? -3.252 -1.259 -11.735 1.00 97.56 100 ALA A C 1
ATOM 778 O O . ALA A 1 100 ? -3.236 -1.236 -10.505 1.00 97.56 100 ALA A O 1
ATOM 779 N N . LEU A 1 101 ? -4.386 -1.437 -12.421 1.00 98.00 101 LEU A N 1
ATOM 780 C CA . LEU A 1 101 ? -5.699 -1.550 -11.780 1.00 98.00 101 LEU A CA 1
ATOM 781 C C . LEU A 1 101 ? -5.819 -2.809 -10.907 1.00 98.00 101 LEU A C 1
ATOM 783 O O . LEU A 1 101 ? -6.456 -2.772 -9.855 1.00 98.00 101 LEU A O 1
ATOM 787 N N . ALA A 1 102 ? -5.212 -3.927 -11.313 1.00 98.50 102 ALA A N 1
ATOM 788 C CA . ALA A 1 102 ? -5.184 -5.149 -10.511 1.00 98.50 102 ALA A CA 1
ATOM 789 C C . ALA A 1 102 ? -4.337 -4.991 -9.239 1.00 98.50 102 ALA A C 1
ATOM 791 O O . ALA A 1 102 ? -4.773 -5.409 -8.161 1.00 98.50 102 ALA A O 1
ATOM 792 N N . ALA A 1 103 ? -3.170 -4.348 -9.343 1.00 98.50 103 ALA A N 1
ATOM 793 C CA . ALA A 1 103 ? -2.345 -3.999 -8.189 1.00 98.50 103 ALA A CA 1
ATOM 794 C C . ALA A 1 103 ? -3.098 -3.056 -7.237 1.00 98.50 103 ALA A C 1
ATOM 796 O O . ALA A 1 103 ? -3.145 -3.312 -6.035 1.00 98.50 103 ALA A O 1
ATOM 797 N N . PHE A 1 104 ? -3.781 -2.036 -7.767 1.00 97.81 104 PHE A N 1
ATOM 798 C CA . PHE A 1 104 ? -4.585 -1.122 -6.957 1.00 97.81 104 PHE A CA 1
ATOM 799 C C . PHE A 1 104 ? -5.712 -1.847 -6.201 1.00 97.81 104 PHE A C 1
ATOM 801 O O . PHE A 1 104 ? -5.818 -1.705 -4.982 1.00 97.81 104 PHE A O 1
ATOM 808 N N . ARG A 1 105 ? -6.494 -2.704 -6.876 1.00 98.44 105 ARG A N 1
ATOM 809 C CA . ARG A 1 105 ? -7.530 -3.534 -6.223 1.00 98.44 105 ARG A CA 1
ATOM 810 C C . ARG A 1 105 ? -6.950 -4.423 -5.124 1.00 98.44 105 ARG A C 1
ATOM 812 O O . ARG A 1 105 ? -7.491 -4.473 -4.025 1.00 98.44 105 ARG A O 1
ATOM 819 N N . THR A 1 106 ? -5.813 -5.059 -5.396 1.00 98.81 106 THR A N 1
ATOM 820 C CA . THR A 1 106 ? -5.113 -5.882 -4.401 1.00 98.81 106 THR A CA 1
ATOM 821 C C . THR A 1 106 ? -4.669 -5.053 -3.196 1.00 98.81 106 THR A C 1
ATOM 823 O O . THR A 1 106 ? -4.726 -5.528 -2.063 1.00 98.81 106 THR A O 1
ATOM 826 N N . SER A 1 107 ? -4.247 -3.804 -3.408 1.00 98.62 107 SER A N 1
ATOM 827 C CA . SER A 1 107 ? -3.865 -2.922 -2.305 1.00 98.62 107 SER A CA 1
ATOM 828 C C . SER A 1 107 ? -5.044 -2.636 -1.367 1.00 98.62 107 SER A C 1
ATOM 830 O O . SER A 1 107 ? -4.883 -2.731 -0.151 1.00 98.62 107 SER A O 1
ATOM 832 N N . ILE A 1 108 ? -6.242 -2.410 -1.920 1.00 98.44 108 ILE A N 1
ATOM 833 C CA . ILE A 1 108 ? -7.485 -2.229 -1.156 1.00 98.44 108 ILE A CA 1
ATOM 834 C C . ILE A 1 108 ? -7.825 -3.500 -0.367 1.00 98.44 108 ILE A C 1
ATOM 836 O O . ILE A 1 108 ? -8.100 -3.415 0.826 1.00 98.44 108 ILE A O 1
ATOM 840 N N . GLU A 1 109 ? -7.748 -4.685 -0.985 1.00 98.69 109 GLU A N 1
ATOM 841 C CA . GLU A 1 109 ? -7.969 -5.965 -0.287 1.00 98.69 109 GLU A CA 1
ATOM 842 C C . GLU A 1 109 ? -7.025 -6.131 0.913 1.00 98.69 109 GLU A C 1
ATOM 844 O O . GLU A 1 109 ? -7.458 -6.487 2.013 1.00 98.69 109 GLU A O 1
ATOM 849 N N . CYS A 1 110 ? -5.736 -5.840 0.718 1.00 98.81 110 CYS A N 1
ATOM 850 C CA . CYS A 1 110 ? -4.741 -5.864 1.785 1.00 98.81 110 CYS A CA 1
ATOM 851 C C . CYS A 1 110 ? -5.090 -4.858 2.891 1.00 98.81 110 CYS A C 1
ATOM 853 O O . CYS A 1 110 ? -5.061 -5.215 4.067 1.00 98.81 110 CYS A O 1
ATOM 855 N N . PHE A 1 111 ? -5.474 -3.627 2.546 1.00 98.56 111 PHE A N 1
ATOM 856 C CA . PHE A 1 111 ? -5.857 -2.631 3.547 1.00 98.56 111 PHE A CA 1
ATOM 857 C C . PHE A 1 111 ? -7.104 -3.045 4.334 1.00 98.56 111 PHE A C 1
ATOM 859 O O . PHE A 1 111 ? -7.113 -2.964 5.559 1.00 98.56 111 PHE A O 1
ATOM 866 N N . HIS A 1 112 ? -8.131 -3.571 3.668 1.00 98.50 112 HIS A N 1
ATOM 867 C CA . HIS A 1 112 ? -9.330 -4.078 4.335 1.00 98.50 112 HIS A CA 1
ATOM 868 C C . HIS A 1 112 ? -9.002 -5.241 5.276 1.00 98.50 112 HIS A C 1
ATOM 870 O O . HIS A 1 112 ? -9.559 -5.333 6.374 1.00 98.50 112 HIS A O 1
ATOM 876 N N . ARG A 1 113 ? -8.058 -6.113 4.897 1.00 98.56 113 ARG A N 1
ATOM 877 C CA . ARG A 1 113 ? -7.600 -7.180 5.789 1.00 98.56 113 ARG A CA 1
ATOM 878 C C . ARG A 1 113 ? -6.794 -6.642 6.972 1.00 98.56 113 ARG A C 1
ATOM 880 O O . ARG A 1 113 ? -6.978 -7.136 8.081 1.00 98.56 113 ARG A O 1
ATOM 887 N N . TYR A 1 114 ? -5.974 -5.609 6.771 1.00 98.50 114 TYR A N 1
ATOM 888 C CA . TYR A 1 114 ? -5.343 -4.867 7.866 1.00 98.50 114 TYR A CA 1
ATOM 889 C C . TYR A 1 114 ? -6.391 -4.293 8.826 1.00 98.50 114 TYR A C 1
ATOM 891 O O . TYR A 1 114 ? -6.297 -4.563 10.019 1.00 98.50 114 TYR A O 1
ATOM 899 N N . VAL A 1 115 ? -7.415 -3.593 8.326 1.00 97.94 115 VAL A N 1
ATOM 900 C CA . VAL A 1 115 ? -8.511 -3.040 9.143 1.00 97.94 115 VAL A CA 1
ATOM 901 C C . VAL A 1 115 ? -9.161 -4.135 9.991 1.00 97.94 115 VAL A C 1
ATOM 903 O O . VAL A 1 115 ? -9.264 -3.983 11.204 1.00 97.94 115 VAL A O 1
ATOM 906 N N . ALA A 1 116 ? -9.506 -5.273 9.383 1.00 97.75 116 ALA A N 1
ATOM 907 C CA . ALA A 1 116 ? -10.147 -6.388 10.080 1.00 97.75 116 ALA A CA 1
ATOM 908 C C . ALA A 1 116 ? -9.265 -7.050 11.158 1.00 97.75 116 ALA A C 1
ATOM 910 O O . ALA A 1 116 ? -9.782 -7.616 12.122 1.00 97.75 116 ALA A O 1
ATOM 911 N N . LEU A 1 117 ? -7.939 -7.030 10.991 1.00 97.88 117 LEU A N 1
ATOM 912 C CA . LEU A 1 117 ? -6.997 -7.691 11.898 1.00 97.88 117 LEU A CA 1
ATOM 913 C C . LEU A 1 117 ? -6.339 -6.733 12.898 1.00 97.88 117 LEU A C 1
ATOM 915 O O . LEU A 1 117 ? -5.826 -7.193 13.914 1.00 97.88 117 LEU A O 1
ATOM 919 N N . SER A 1 118 ? -6.327 -5.429 12.642 1.00 95.88 118 SER A N 1
ATOM 920 C CA . SER A 1 118 ? -5.733 -4.438 13.539 1.00 95.88 118 SER A CA 1
ATOM 921 C C . SER A 1 118 ? -6.649 -4.123 14.726 1.00 95.88 118 SER A C 1
ATOM 923 O O . SER A 1 118 ? -7.839 -4.429 14.701 1.00 95.88 118 SER A O 1
ATOM 925 N N . ASP A 1 119 ? -6.098 -3.489 15.761 1.00 93.69 119 ASP A N 1
ATOM 926 C CA . ASP A 1 119 ? -6.889 -2.877 16.841 1.00 93.69 119 ASP A CA 1
ATOM 927 C C . ASP A 1 119 ? -7.201 -1.400 16.567 1.00 93.69 119 ASP A C 1
ATOM 929 O O . ASP A 1 119 ? -7.780 -0.726 17.417 1.00 93.69 119 ASP A O 1
ATOM 933 N N . VAL A 1 120 ? -6.812 -0.862 15.405 1.00 93.19 120 VAL A N 1
ATOM 934 C CA . VAL A 1 120 ? -7.165 0.510 15.035 1.00 93.19 120 VAL A CA 1
ATOM 935 C C . VAL A 1 120 ? -8.649 0.524 14.689 1.00 93.19 120 VAL A C 1
ATOM 937 O O . VAL A 1 120 ? -9.110 -0.249 13.854 1.00 93.19 120 VAL A O 1
ATOM 940 N N . ASN A 1 121 ? -9.410 1.397 15.347 1.00 92.62 121 ASN A N 1
ATOM 941 C CA . ASN A 1 121 ? -10.857 1.478 15.169 1.00 92.62 121 ASN A CA 1
ATOM 942 C C . ASN A 1 121 ? -11.198 2.226 13.868 1.00 92.62 121 ASN A C 1
ATOM 944 O O . ASN A 1 121 ? -11.536 3.411 13.895 1.00 92.62 121 ASN A O 1
ATOM 948 N N . ILE A 1 122 ? -11.012 1.543 12.737 1.00 97.06 122 ILE A N 1
ATOM 949 C CA . ILE A 1 122 ? -11.245 2.056 11.385 1.00 97.06 122 ILE A CA 1
ATOM 950 C C . ILE A 1 122 ? -12.556 1.478 10.855 1.00 97.06 122 ILE A C 1
ATOM 952 O O . ILE A 1 122 ? -12.725 0.263 10.779 1.00 97.06 122 ILE A O 1
ATOM 956 N N . GLU A 1 123 ? -13.456 2.353 10.427 1.00 96.31 123 GLU A N 1
ATOM 957 C CA . GLU A 1 123 ? -14.664 1.989 9.693 1.00 96.31 123 GLU A CA 1
ATOM 958 C C . GLU A 1 123 ? -14.495 2.322 8.213 1.00 96.31 123 GLU A C 1
ATOM 960 O O . GLU A 1 123 ? -14.070 3.421 7.854 1.00 96.31 123 GLU A O 1
ATOM 965 N N . ILE A 1 124 ? -14.848 1.373 7.350 1.00 96.75 124 ILE A N 1
ATOM 966 C CA . ILE A 1 124 ? -14.957 1.594 5.907 1.00 96.75 124 ILE A CA 1
ATOM 967 C C . ILE A 1 124 ? -16.361 2.140 5.657 1.00 96.75 124 ILE A C 1
ATOM 969 O O . ILE A 1 124 ? -17.343 1.470 5.982 1.00 96.75 124 ILE A O 1
ATOM 973 N N . VAL A 1 125 ? -16.462 3.360 5.133 1.00 96.69 125 VAL A N 1
ATOM 974 C CA . VAL A 1 125 ? -17.736 4.073 4.989 1.00 96.69 125 VAL A CA 1
ATOM 975 C C . VAL A 1 125 ? -17.920 4.603 3.572 1.00 96.69 125 VAL A C 1
ATOM 977 O O . VAL A 1 125 ? -16.963 4.978 2.900 1.00 96.69 125 VAL A O 1
ATOM 980 N N . GLU A 1 126 ? -19.174 4.679 3.141 1.00 96.81 126 GLU A N 1
ATOM 981 C CA . GLU A 1 126 ? -19.583 5.309 1.887 1.00 96.81 126 GLU A CA 1
ATOM 982 C C . GLU A 1 126 ? -20.286 6.627 2.213 1.00 96.81 126 GLU A C 1
ATOM 984 O O . GLU A 1 126 ? -21.319 6.637 2.887 1.00 96.81 126 GLU A O 1
ATOM 989 N N . VAL A 1 127 ? -19.716 7.747 1.771 1.00 95.94 127 VAL A N 1
ATOM 990 C CA . VAL A 1 127 ? -20.272 9.085 2.004 1.00 95.94 127 VAL A CA 1
ATOM 991 C C . VAL A 1 127 ? -21.164 9.459 0.819 1.00 95.94 127 VAL A C 1
ATOM 993 O O . VAL A 1 127 ? -20.648 9.566 -0.292 1.00 95.94 127 VAL A O 1
ATOM 996 N N . PRO A 1 128 ? -22.480 9.668 1.006 1.00 97.19 128 PRO A N 1
ATOM 997 C CA . PRO A 1 128 ? -23.364 10.060 -0.090 1.00 97.19 128 PRO A CA 1
ATOM 998 C C . PRO A 1 128 ? -22.907 11.366 -0.754 1.00 97.19 128 PRO A C 1
ATOM 1000 O O . PRO A 1 128 ? -22.638 12.351 -0.062 1.00 97.19 128 PRO A O 1
ATOM 1003 N N . TYR A 1 129 ? -22.842 11.380 -2.085 1.00 95.69 129 TYR A N 1
ATOM 1004 C CA . TYR A 1 129 ? -22.460 12.552 -2.871 1.00 95.69 129 TYR A CA 1
ATOM 1005 C C . TYR A 1 129 ? -23.142 12.531 -4.244 1.00 95.69 129 TYR A C 1
ATOM 1007 O O . TYR A 1 129 ? -22.934 11.615 -5.038 1.00 95.69 129 TYR A O 1
ATOM 1015 N N . GLU A 1 130 ? -23.956 13.553 -4.521 1.00 96.44 130 GLU A N 1
ATOM 1016 C CA . GLU A 1 130 ? -24.801 13.631 -5.721 1.00 96.44 130 GLU A CA 1
ATOM 1017 C C . GLU A 1 130 ? -25.618 12.341 -5.943 1.00 96.44 130 GLU A C 1
ATOM 1019 O O . GLU A 1 130 ? -26.380 11.938 -5.065 1.00 96.44 130 GLU A O 1
ATOM 1024 N N . SER A 1 131 ? -25.480 11.692 -7.105 1.00 96.25 131 SER A N 1
ATOM 1025 C CA . SER A 1 131 ? -26.141 10.425 -7.443 1.00 96.25 131 SER A CA 1
ATOM 1026 C C . SER A 1 131 ? -25.310 9.182 -7.094 1.00 96.25 131 SER A C 1
ATOM 1028 O O . SER A 1 131 ? -25.635 8.089 -7.558 1.00 96.25 131 SER A O 1
ATOM 1030 N N . ALA A 1 132 ? -24.216 9.337 -6.348 1.00 96.12 132 ALA A N 1
ATOM 1031 C CA . ALA A 1 132 ? -23.264 8.277 -6.029 1.00 96.12 132 ALA A CA 1
ATOM 1032 C C . ALA A 1 132 ? -22.815 8.341 -4.556 1.00 96.12 132 ALA A C 1
ATOM 1034 O O . ALA A 1 132 ? -23.420 9.010 -3.712 1.00 96.12 132 ALA A O 1
ATOM 1035 N N . SER A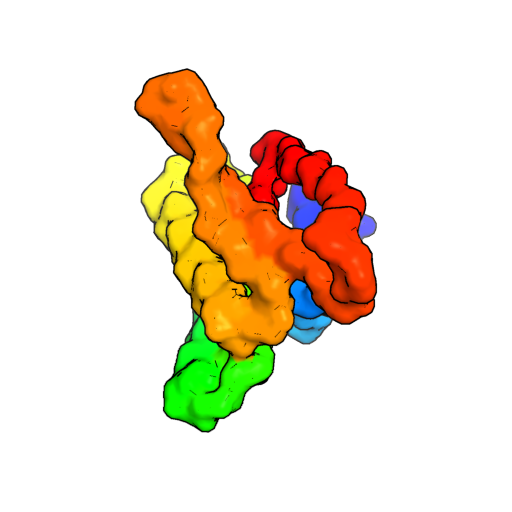 1 133 ? -21.748 7.612 -4.238 1.00 96.25 133 SER A N 1
ATOM 1036 C CA . SER A 1 133 ? -21.057 7.685 -2.957 1.00 96.25 133 SER A CA 1
ATOM 1037 C C . SER A 1 133 ? -19.552 7.815 -3.154 1.00 96.25 133 SER A C 1
ATOM 1039 O O . SER A 1 133 ? -18.990 7.396 -4.169 1.00 96.25 133 SER A O 1
ATOM 1041 N N . LEU A 1 134 ? -18.907 8.434 -2.171 1.00 94.25 134 LEU A N 1
ATOM 1042 C CA . LEU A 1 134 ? -17.464 8.552 -2.079 1.00 94.25 134 LEU A CA 1
ATOM 1043 C C . LEU A 1 134 ? -16.964 7.607 -0.980 1.00 94.25 134 LEU A C 1
ATOM 1045 O O . LEU A 1 134 ? -17.324 7.799 0.187 1.00 94.25 134 LEU A O 1
ATOM 1049 N N . PRO A 1 135 ? -16.111 6.623 -1.311 1.00 95.38 135 PRO A N 1
ATOM 1050 C CA . PRO A 1 135 ? -15.521 5.759 -0.302 1.00 95.38 135 PRO A CA 1
ATOM 1051 C C . PRO A 1 135 ? -14.596 6.572 0.608 1.00 95.38 135 PRO A C 1
ATOM 1053 O O . PRO A 1 135 ? -13.769 7.352 0.118 1.00 95.38 135 PRO A O 1
ATOM 1056 N N . ALA A 1 136 ? -14.675 6.339 1.915 1.00 96.44 136 ALA A N 1
ATOM 1057 C CA . ALA A 1 136 ? -13.818 6.947 2.927 1.00 96.44 136 ALA A CA 1
ATOM 1058 C C . ALA A 1 136 ? -13.503 5.968 4.071 1.00 96.44 136 ALA A C 1
ATOM 1060 O O . ALA A 1 136 ? -14.177 4.955 4.262 1.00 96.44 136 ALA A O 1
ATOM 1061 N N . TYR A 1 137 ? -12.473 6.293 4.851 1.00 97.25 137 TYR A N 1
ATOM 1062 C CA . TYR A 1 137 ? -12.151 5.586 6.087 1.00 97.25 137 TYR A CA 1
ATOM 1063 C C . TYR A 1 137 ? -12.380 6.516 7.273 1.00 97.25 137 TYR A C 1
ATOM 1065 O O . TYR A 1 137 ? -11.822 7.613 7.331 1.00 97.25 137 TYR A O 1
ATOM 1073 N N . PHE A 1 138 ? -13.197 6.082 8.228 1.00 96.69 138 PHE A N 1
ATOM 1074 C CA . PHE A 1 138 ? -13.449 6.812 9.461 1.00 96.69 138 PHE A CA 1
ATOM 1075 C C . PHE A 1 138 ? -12.672 6.176 10.611 1.00 96.69 138 PHE A C 1
ATOM 1077 O O . PHE A 1 138 ? -13.000 5.086 11.073 1.00 96.69 138 PHE A O 1
ATOM 1084 N N . VAL A 1 139 ? -11.630 6.862 11.077 1.00 95.44 139 VAL A N 1
ATOM 1085 C CA . VAL A 1 139 ? -10.818 6.408 12.211 1.00 95.44 139 VAL A CA 1
ATOM 1086 C C . VAL A 1 139 ? -11.371 7.018 13.493 1.00 95.44 139 VAL A C 1
ATOM 1088 O O . VAL A 1 139 ? -11.283 8.229 13.710 1.00 95.44 139 VAL A O 1
ATOM 1091 N N . ARG A 1 140 ? -11.957 6.192 14.360 1.00 92.19 140 ARG A N 1
ATOM 1092 C CA . ARG A 1 140 ? -12.502 6.658 15.639 1.00 92.19 140 ARG A CA 1
ATOM 1093 C C . ARG A 1 140 ? -11.383 6.966 16.625 1.00 92.19 140 ARG A C 1
ATOM 1095 O O . ARG A 1 140 ? -10.439 6.194 16.779 1.00 92.19 140 ARG A O 1
ATOM 1102 N N . ALA A 1 141 ? -11.549 8.062 17.363 1.00 91.12 141 ALA A N 1
ATOM 1103 C CA . ALA A 1 141 ? -10.683 8.384 18.489 1.00 91.12 141 ALA A CA 1
ATOM 1104 C C . ALA A 1 141 ? -10.684 7.232 19.508 1.00 91.12 141 ALA A C 1
ATOM 1106 O O . ALA A 1 141 ? -11.740 6.803 19.979 1.00 91.12 141 ALA A O 1
ATOM 1107 N N . GLN A 1 142 ? -9.495 6.749 19.857 1.00 86.94 142 GLN A N 1
ATOM 1108 C CA . GLN A 1 142 ? -9.309 5.730 20.885 1.00 86.94 142 GLN A CA 1
ATOM 1109 C C . GLN A 1 142 ? -9.052 6.391 22.239 1.00 86.94 142 GLN A C 1
ATOM 1111 O O . GLN A 1 142 ? -8.496 7.485 22.307 1.00 86.94 142 GLN A O 1
ATOM 1116 N N . ASN A 1 143 ? -9.460 5.723 23.321 1.00 85.69 143 ASN A N 1
ATOM 1117 C CA . ASN A 1 143 ? -9.228 6.167 24.702 1.00 85.69 143 ASN A CA 1
ATOM 1118 C C . ASN A 1 143 ? -9.776 7.573 25.026 1.00 85.69 143 ASN A C 1
ATOM 1120 O O . ASN A 1 143 ? -9.275 8.251 25.921 1.00 85.69 143 ASN A O 1
ATOM 1124 N N . SER A 1 144 ? -10.812 8.027 24.311 1.00 83.75 144 SER A N 1
ATOM 1125 C CA . SER A 1 144 ? -11.466 9.304 24.602 1.00 83.75 144 SER A CA 1
ATOM 1126 C C . SER A 1 144 ? -12.560 9.126 25.652 1.00 83.75 144 SER A C 1
ATOM 1128 O O . SER A 1 144 ? -13.475 8.327 25.473 1.00 83.75 144 SER A O 1
ATOM 1130 N N . ALA A 1 145 ? -12.502 9.917 26.725 1.00 82.56 145 ALA A N 1
ATOM 1131 C CA . ALA A 1 145 ? -13.595 10.033 27.693 1.00 82.56 145 ALA A CA 1
ATOM 1132 C C . ALA A 1 145 ? -14.740 10.936 27.188 1.00 82.56 145 ALA A C 1
ATOM 1134 O O . ALA A 1 145 ? -15.811 10.994 27.793 1.00 82.56 145 ALA A O 1
ATOM 1135 N N . ALA A 1 146 ? -14.527 11.667 26.087 1.00 84.25 146 ALA A N 1
ATOM 1136 C CA . ALA A 1 146 ? -15.532 12.551 25.522 1.00 84.25 146 ALA A CA 1
ATOM 1137 C C . ALA A 1 146 ? -16.570 11.750 24.725 1.00 84.25 146 ALA A C 1
ATOM 1139 O O . ALA A 1 146 ? -16.232 10.969 23.839 1.00 84.25 146 ALA A O 1
ATOM 1140 N N . ARG A 1 147 ? -17.859 12.028 24.958 1.00 80.38 147 ARG A N 1
ATOM 1141 C CA . ARG A 1 147 ? -18.963 11.442 24.174 1.00 80.38 147 ARG A CA 1
ATOM 1142 C C . ARG A 1 147 ? -18.886 11.791 22.678 1.00 80.38 147 ARG A C 1
ATOM 1144 O O . ARG A 1 147 ? -19.423 11.059 21.851 1.00 80.38 147 ARG A O 1
ATOM 1151 N N . ARG A 1 148 ? -18.261 12.922 22.331 1.00 87.12 148 ARG A N 1
ATOM 1152 C CA . ARG A 1 148 ? -17.998 13.371 20.956 1.00 87.12 148 ARG A CA 1
ATOM 1153 C C . ARG A 1 148 ? -16.579 13.925 20.873 1.00 87.12 148 ARG A C 1
ATOM 1155 O O . ARG A 1 148 ? -16.322 15.016 21.374 1.00 87.12 148 ARG A O 1
ATOM 1162 N N . ALA A 1 149 ? -15.673 13.168 20.265 1.00 90.88 149 ALA A N 1
ATOM 1163 C CA . ALA A 1 149 ? -14.328 13.647 19.971 1.00 90.88 149 ALA A CA 1
ATOM 1164 C C . ALA A 1 149 ? -14.348 14.619 18.770 1.00 90.88 149 ALA A C 1
ATOM 1166 O O . ALA A 1 149 ? -15.191 14.453 17.881 1.00 90.88 149 ALA A O 1
ATOM 1167 N N . PRO A 1 150 ? -13.440 15.612 18.710 1.00 91.88 150 PRO A N 1
ATOM 1168 C CA . PRO A 1 150 ? -13.211 16.394 17.498 1.00 91.88 150 PRO A CA 1
ATOM 1169 C C . PRO A 1 150 ? -12.882 15.484 16.309 1.00 91.88 150 PRO A C 1
ATOM 1171 O O . PRO A 1 150 ? -12.197 14.475 16.469 1.00 91.88 150 PRO A O 1
ATOM 1174 N N . CYS A 1 151 ? -13.358 15.850 15.121 1.00 93.12 151 CYS A N 1
ATOM 1175 C CA . CYS A 1 151 ? -13.126 15.106 13.888 1.00 93.12 151 CYS A CA 1
ATOM 1176 C C . CYS A 1 151 ? -12.359 15.982 12.901 1.00 93.12 151 CYS A C 1
ATOM 1178 O O . CYS A 1 151 ? -12.721 17.140 12.693 1.00 93.12 151 CYS A O 1
ATOM 1180 N N . VAL A 1 152 ? -11.327 15.417 12.279 1.00 95.25 152 VAL A N 1
ATOM 1181 C CA . VAL A 1 152 ? -10.601 16.049 11.175 1.00 95.25 152 VAL A CA 1
ATOM 1182 C C . VAL A 1 152 ? -10.995 15.339 9.891 1.00 95.25 152 VAL A C 1
ATOM 1184 O O . VAL A 1 152 ? -10.976 14.112 9.834 1.00 95.25 152 VAL A O 1
ATOM 1187 N N . VAL A 1 153 ? -11.355 16.112 8.870 1.00 95.31 153 VAL A N 1
ATOM 1188 C CA . VAL A 1 153 ? -11.562 15.593 7.516 1.00 95.31 153 VAL A CA 1
ATOM 1189 C C . VAL A 1 153 ? -10.262 15.787 6.747 1.00 95.31 153 VAL A C 1
ATOM 1191 O O . VAL A 1 153 ? -9.773 16.910 6.637 1.00 95.31 153 VAL A O 1
ATOM 1194 N N . PHE A 1 154 ? -9.691 14.690 6.257 1.00 94.06 154 PHE A N 1
ATOM 1195 C CA . PHE A 1 154 ? -8.454 14.689 5.485 1.00 94.06 154 PHE A CA 1
ATOM 1196 C C . PHE A 1 154 ? -8.755 14.311 4.036 1.00 94.06 154 PHE A C 1
ATOM 1198 O O . PHE A 1 154 ? -9.403 13.296 3.788 1.00 94.06 154 PHE A O 1
ATOM 1205 N N . PHE A 1 155 ? -8.272 15.130 3.104 1.00 91.31 155 PHE A N 1
ATOM 1206 C CA . PHE A 1 155 ? -8.362 14.890 1.669 1.00 91.31 155 PHE A CA 1
ATOM 1207 C C . PHE A 1 155 ? -6.960 14.659 1.110 1.00 91.31 155 PHE A C 1
ATOM 1209 O O . PHE A 1 155 ? -6.003 15.330 1.506 1.00 91.31 155 PHE A O 1
ATOM 1216 N N . ASP A 1 156 ? -6.852 13.703 0.201 1.00 89.12 156 ASP A N 1
ATOM 1217 C CA . ASP A 1 156 ? -5.653 13.406 -0.565 1.00 89.12 156 ASP A CA 1
ATOM 1218 C C . ASP A 1 156 ? -5.447 14.389 -1.732 1.00 89.12 156 ASP A C 1
ATOM 1220 O O . ASP A 1 156 ? -6.285 15.236 -2.049 1.00 89.12 156 ASP A O 1
ATOM 1224 N N . GLY A 1 157 ? -4.253 14.320 -2.327 1.00 90.31 157 GLY A N 1
ATOM 1225 C CA . GLY A 1 157 ? -3.902 15.039 -3.550 1.00 90.31 157 GLY A CA 1
ATOM 1226 C C . GLY A 1 157 ? -4.080 14.170 -4.798 1.00 90.31 157 GLY A C 1
ATOM 1227 O O . GLY A 1 157 ? -4.660 13.094 -4.752 1.00 90.31 157 GLY A O 1
ATOM 1228 N N . LEU A 1 158 ? -3.519 14.614 -5.926 1.00 87.12 158 LEU A N 1
ATOM 1229 C CA . LEU A 1 158 ? -3.640 13.918 -7.216 1.00 87.12 158 LEU A CA 1
ATOM 1230 C C . LEU A 1 158 ? -2.999 12.518 -7.231 1.00 87.12 158 LEU A C 1
ATOM 1232 O O . LEU A 1 158 ? -3.428 11.638 -7.971 1.00 87.12 158 LEU A O 1
ATOM 1236 N N . ASP A 1 159 ? -1.915 12.342 -6.484 1.00 84.50 159 ASP A N 1
ATOM 1237 C CA . ASP A 1 159 ? -1.001 11.206 -6.579 1.00 84.50 159 ASP A CA 1
ATOM 1238 C C . ASP A 1 159 ? -0.990 10.336 -5.314 1.00 84.50 159 ASP A C 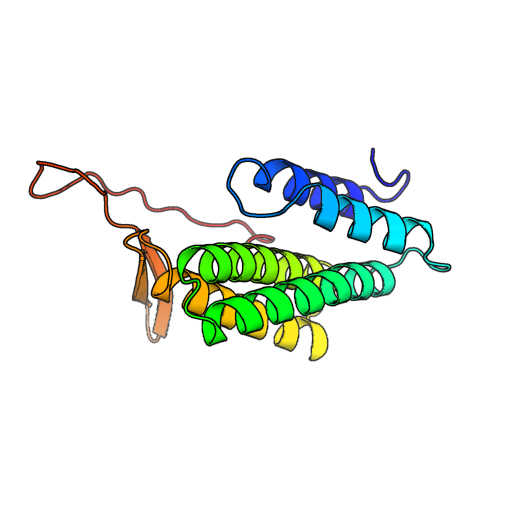1
ATOM 1240 O O . ASP A 1 159 ? -0.070 9.538 -5.115 1.00 84.50 159 ASP A O 1
ATOM 1244 N N . ILE A 1 160 ? -1.981 10.496 -4.441 1.00 84.00 160 ILE A N 1
ATOM 1245 C CA . ILE A 1 160 ? -2.145 9.732 -3.202 1.00 84.00 160 ILE A CA 1
ATOM 1246 C C . ILE A 1 160 ? -3.572 9.172 -3.181 1.00 84.00 160 ILE A C 1
ATOM 1248 O O . ILE A 1 160 ? -4.463 9.728 -3.808 1.00 84.00 160 ILE A O 1
ATOM 1252 N N . THR A 1 161 ? -3.758 8.045 -2.496 1.00 87.94 161 THR A N 1
ATOM 1253 C CA . THR A 1 161 ? -5.072 7.512 -2.125 1.00 87.94 161 THR A CA 1
ATOM 1254 C C . THR A 1 161 ? -5.187 7.533 -0.606 1.00 87.94 161 THR A C 1
ATOM 1256 O O . THR A 1 161 ? -4.179 7.341 0.086 1.00 87.94 161 THR A O 1
ATOM 1259 N N . LYS A 1 162 ? -6.407 7.725 -0.104 1.00 83.81 162 LYS A N 1
ATOM 1260 C CA . LYS A 1 162 ? -6.795 7.321 1.257 1.00 83.81 162 LYS A CA 1
ATOM 1261 C C . LYS A 1 162 ? -6.399 5.880 1.591 1.00 83.81 162 LYS A C 1
ATOM 1263 O O . LYS A 1 162 ? -6.313 5.047 0.651 1.00 83.81 162 LYS A O 1
#

Secondary structure (DSSP, 8-state):
--STT-HHHHHHHHHHHHHGGGTS--HHHHHHHHHHHHH-SS-SHHHHHHHHHHHHHHHHHHHHHHHHTT-HHHHHHHHHHHHHHHHHHHTT-SS--HHHHHHHHHHHHHHHHHHHHSSS-EEEEEEEETTEEEEEEEEPPSS--SSS---------TT---